Protein AF-V4QAX4-F1 (afdb_monomer)

Secondary structure (DSSP, 8-state):
--TT-HHHHHHHHHHHHHHTT-HHHHHHHHHHHHHHHHHHHHHHHHHHHTTTSGGGS-S----

Sequence (63 aa):
MGAFSIWHLLLIGVAVLLLFGGRNQISNLMGDAAKGIKAFKDGLKDGDDDDTKKKKADEEPKA

Solvent-accessible surface area (backbone atoms only — not comparable to full-atom values): 4016 Å² total; per-residue (Å²): 140,71,90,79,44,68,70,54,56,51,52,50,50,51,51,49,49,61,73,64,73,44,69,74,64,53,49,53,54,50,48,55,51,48,49,53,53,46,54,51,48,50,56,56,40,53,76,72,42,67,83,64,72,69,80,79,80,83,84,79,88,91,137

Structure (mmCIF, N/CA/C/O backbone):
data_AF-V4QAX4-F1
#
_entry.id   AF-V4QAX4-F1
#
loop_
_atom_site.group_PDB
_atom_site.id
_atom_site.type_symbol
_atom_site.label_atom_id
_atom_site.label_alt_id
_atom_site.label_comp_id
_atom_site.label_asym_id
_atom_site.label_entity_id
_atom_site.label_seq_id
_atom_site.pdbx_PDB_ins_code
_atom_site.Cartn_x
_atom_site.Cartn_y
_atom_site.Cartn_z
_atom_site.occupancy
_atom_site.B_iso_or_equiv
_atom_site.auth_seq_id
_atom_site.auth_comp_id
_atom_site.auth_asym_id
_atom_site.auth_atom_id
_atom_site.pdbx_PDB_model_num
ATOM 1 N N . MET A 1 1 ? 8.975 -24.396 -15.027 1.00 55.88 1 MET A N 1
ATOM 2 C CA . MET A 1 1 ? 7.626 -23.823 -14.817 1.00 55.88 1 MET A CA 1
ATOM 3 C C . MET A 1 1 ? 7.599 -23.044 -13.496 1.00 55.88 1 MET A C 1
ATOM 5 O O . MET A 1 1 ? 6.978 -23.475 -12.540 1.00 55.88 1 MET A O 1
ATOM 9 N N . GLY A 1 2 ? 8.346 -21.938 -13.403 1.00 60.22 2 GLY A N 1
ATOM 10 C CA . GLY A 1 2 ? 8.514 -21.139 -12.174 1.00 60.22 2 GLY A CA 1
ATOM 11 C C . GLY A 1 2 ? 7.880 -19.759 -12.318 1.00 60.22 2 GLY A C 1
ATOM 12 O O . GLY A 1 2 ? 8.550 -18.748 -12.129 1.00 60.22 2 GLY A O 1
ATOM 13 N N . ALA A 1 3 ? 6.614 -19.724 -12.737 1.00 57.50 3 ALA A N 1
ATOM 14 C CA . ALA A 1 3 ? 5.910 -18.512 -13.166 1.00 57.50 3 ALA A CA 1
ATOM 15 C C . ALA A 1 3 ? 5.668 -17.474 -12.047 1.00 57.50 3 ALA A C 1
ATOM 17 O O . ALA A 1 3 ? 5.204 -16.376 -12.327 1.00 57.50 3 ALA A O 1
ATOM 18 N N . PHE A 1 4 ? 6.028 -17.785 -10.799 1.00 63.62 4 PHE A N 1
ATOM 19 C CA . PHE A 1 4 ? 5.839 -16.907 -9.641 1.00 63.62 4 PHE A CA 1
ATOM 20 C C . PHE A 1 4 ? 7.149 -16.586 -8.913 1.00 63.62 4 PHE A C 1
ATOM 22 O O . PHE A 1 4 ? 7.162 -16.363 -7.705 1.00 63.62 4 PHE A O 1
ATOM 29 N N . SER A 1 5 ? 8.278 -16.578 -9.629 1.00 82.75 5 SER A N 1
ATOM 30 C CA . SER A 1 5 ? 9.525 -16.081 -9.050 1.00 82.75 5 SER A CA 1
ATOM 31 C C . SER A 1 5 ? 9.374 -14.596 -8.710 1.00 82.75 5 SER A C 1
ATOM 33 O O . SER A 1 5 ? 8.848 -13.823 -9.512 1.00 82.75 5 SER A O 1
ATOM 35 N N . ILE A 1 6 ? 9.852 -14.190 -7.533 1.00 83.62 6 ILE A N 1
ATOM 36 C CA . ILE A 1 6 ? 9.800 -12.810 -7.009 1.00 83.62 6 ILE A CA 1
ATOM 37 C C . ILE A 1 6 ? 10.305 -11.784 -8.034 1.00 83.62 6 ILE A C 1
ATOM 39 O O . ILE A 1 6 ? 9.793 -10.671 -8.109 1.00 83.62 6 ILE A O 1
ATOM 43 N N . TRP A 1 7 ? 11.241 -12.192 -8.890 1.00 88.94 7 TRP A N 1
ATOM 44 C CA . TRP A 1 7 ? 11.745 -11.397 -10.006 1.00 88.94 7 TRP A CA 1
ATOM 45 C C . TRP A 1 7 ? 10.667 -10.973 -11.014 1.00 88.94 7 TRP A C 1
ATOM 47 O O . TRP A 1 7 ? 10.699 -9.852 -11.513 1.00 88.94 7 TRP A O 1
ATOM 57 N N . HIS A 1 8 ? 9.688 -11.837 -11.290 1.00 85.50 8 HIS A N 1
ATOM 58 C CA . HIS A 1 8 ? 8.591 -11.546 -12.211 1.00 85.50 8 HIS A CA 1
ATOM 59 C C . HIS A 1 8 ? 7.585 -10.571 -11.590 1.00 85.50 8 HIS A C 1
ATOM 61 O O . HIS A 1 8 ? 7.179 -9.610 -12.236 1.00 85.50 8 HIS A O 1
ATOM 67 N N . LEU A 1 9 ? 7.243 -10.768 -10.311 1.00 87.75 9 LEU A N 1
ATOM 68 C CA . LEU A 1 9 ? 6.373 -9.848 -9.569 1.00 87.75 9 LEU A CA 1
ATOM 69 C C . LEU A 1 9 ? 6.998 -8.456 -9.440 1.00 87.75 9 LEU A C 1
ATOM 71 O O . LEU A 1 9 ? 6.293 -7.459 -9.555 1.00 87.75 9 LEU A O 1
ATOM 75 N N . LEU A 1 10 ? 8.318 -8.380 -9.251 1.00 88.81 10 LEU A N 1
ATOM 76 C CA . LEU A 1 10 ? 9.047 -7.117 -9.174 1.00 88.81 10 LEU A CA 1
ATOM 77 C C . LEU A 1 10 ? 9.049 -6.382 -10.526 1.00 88.81 10 LEU A C 1
ATOM 79 O O . LEU A 1 10 ? 8.764 -5.187 -10.568 1.00 88.81 10 LEU A O 1
ATOM 83 N N . LEU A 1 11 ? 9.271 -7.103 -11.631 1.00 90.31 11 LEU A N 1
ATOM 84 C CA . LEU A 1 11 ? 9.154 -6.570 -12.997 1.00 90.31 11 LEU A CA 1
ATOM 85 C C . LEU A 1 11 ? 7.741 -6.057 -13.307 1.00 90.31 11 LEU A C 1
ATOM 87 O O . LEU A 1 11 ? 7.588 -4.946 -13.814 1.00 90.31 11 LEU A O 1
ATOM 91 N N . ILE A 1 12 ? 6.710 -6.832 -12.961 1.00 89.94 12 ILE A N 1
ATOM 92 C CA . ILE A 1 12 ? 5.307 -6.432 -13.141 1.00 89.94 12 ILE A CA 1
ATOM 93 C C . ILE A 1 12 ? 4.979 -5.222 -12.262 1.00 89.94 12 ILE A C 1
ATOM 95 O O . ILE A 1 12 ? 4.351 -4.280 -12.734 1.00 89.94 12 ILE A O 1
ATOM 99 N N . GLY A 1 13 ? 5.442 -5.201 -11.010 1.00 89.19 13 GLY A N 1
ATOM 100 C CA . GLY A 1 13 ? 5.249 -4.076 -10.096 1.00 89.19 13 GLY A CA 1
ATOM 101 C C . GLY A 1 13 ? 5.831 -2.771 -10.641 1.00 89.19 13 GLY A C 1
ATOM 102 O O . GLY A 1 13 ? 5.168 -1.737 -10.583 1.00 89.19 13 GLY A O 1
ATOM 103 N N . VAL A 1 14 ? 7.028 -2.821 -11.235 1.00 89.62 14 VAL A N 1
ATOM 104 C CA . VAL A 1 14 ? 7.660 -1.660 -11.885 1.00 89.62 14 VAL A CA 1
ATOM 105 C C . VAL A 1 14 ? 6.885 -1.230 -13.133 1.00 89.62 14 VAL A C 1
ATOM 107 O O . VAL A 1 14 ? 6.629 -0.038 -13.303 1.00 89.62 14 VAL A O 1
ATOM 110 N N . ALA A 1 15 ? 6.456 -2.174 -13.976 1.00 90.56 15 ALA A N 1
ATOM 111 C CA . ALA A 1 15 ? 5.666 -1.871 -15.170 1.00 90.56 15 ALA A CA 1
ATOM 112 C C . ALA A 1 15 ? 4.322 -1.210 -14.820 1.00 90.56 15 ALA A C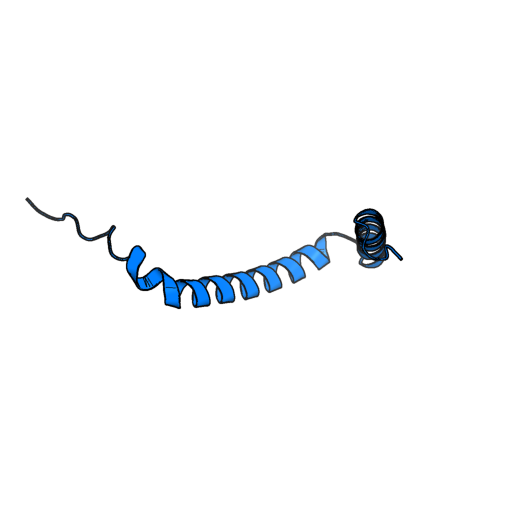 1
ATOM 114 O O . ALA A 1 15 ? 3.957 -0.195 -15.409 1.00 90.56 15 ALA A O 1
ATOM 115 N N . VAL A 1 16 ? 3.616 -1.737 -13.816 1.00 88.69 16 VAL A N 1
ATOM 116 C CA . VAL A 1 16 ? 2.360 -1.162 -13.315 1.00 88.69 16 VAL A CA 1
ATOM 117 C C . VAL A 1 16 ? 2.599 0.226 -12.722 1.00 88.69 16 VAL A C 1
ATOM 119 O O . VAL A 1 16 ? 1.844 1.145 -13.019 1.00 88.69 16 VAL A O 1
ATOM 122 N N . LEU A 1 17 ? 3.667 0.424 -11.943 1.00 85.94 17 LEU A N 1
ATOM 123 C CA . LEU A 1 17 ? 4.007 1.733 -11.375 1.00 85.94 17 LEU A CA 1
ATOM 124 C C . LEU A 1 17 ? 4.261 2.798 -12.460 1.00 85.94 17 LEU A C 1
ATOM 126 O O . LEU A 1 17 ? 3.850 3.946 -12.289 1.00 85.94 17 LEU A O 1
ATOM 130 N N . LEU A 1 18 ? 4.910 2.412 -13.566 1.00 87.94 18 LEU A N 1
ATOM 131 C CA . LEU A 1 18 ? 5.154 3.267 -14.734 1.00 87.94 18 LEU A CA 1
ATOM 132 C C . LEU A 1 18 ? 3.868 3.564 -15.522 1.00 87.94 18 LEU A C 1
ATOM 134 O O . LEU A 1 18 ? 3.626 4.723 -15.852 1.00 87.94 18 LEU A O 1
ATOM 138 N N . LEU A 1 19 ? 3.027 2.556 -15.794 1.00 87.38 19 LEU A N 1
ATOM 139 C CA . LEU A 1 19 ? 1.766 2.743 -16.531 1.00 87.38 19 LEU A CA 1
ATOM 140 C C . LEU A 1 19 ? 0.746 3.580 -15.757 1.00 87.38 19 LEU A C 1
ATOM 142 O O . LEU A 1 19 ? 0.055 4.409 -16.342 1.00 87.38 19 LEU A O 1
ATOM 146 N N . PHE A 1 20 ? 0.651 3.377 -14.445 1.00 83.56 20 PHE A N 1
ATOM 147 C CA . PHE A 1 20 ? -0.281 4.112 -13.590 1.00 83.56 20 PHE A CA 1
ATOM 148 C C . PHE A 1 20 ? 0.240 5.505 -13.196 1.00 83.56 20 PHE A C 1
ATOM 150 O O . PHE A 1 20 ? -0.358 6.174 -12.357 1.00 83.56 20 PHE A O 1
ATOM 157 N N . GLY A 1 21 ? 1.327 5.975 -13.820 1.00 71.56 21 GLY A N 1
ATOM 158 C CA . GLY A 1 21 ? 1.651 7.401 -13.904 1.00 71.56 21 GLY A CA 1
ATOM 159 C C . GLY A 1 21 ? 2.059 8.087 -12.596 1.00 71.56 21 GLY A C 1
ATOM 160 O O . GLY A 1 21 ? 2.155 9.311 -12.565 1.00 71.56 21 GLY A O 1
ATOM 161 N N . GLY A 1 22 ? 2.335 7.337 -11.524 1.00 70.62 22 GLY A N 1
ATOM 162 C CA . GLY A 1 22 ? 2.929 7.867 -10.295 1.00 70.62 22 GLY A CA 1
ATOM 163 C C . GLY A 1 22 ? 2.202 7.513 -8.994 1.00 70.62 22 GLY A C 1
ATOM 164 O O . GLY A 1 22 ? 1.025 7.161 -8.941 1.00 70.62 22 GLY A O 1
ATOM 165 N N . ARG A 1 23 ? 2.942 7.646 -7.886 1.00 70.31 23 ARG A N 1
ATOM 166 C CA . ARG A 1 23 ? 2.549 7.218 -6.531 1.00 70.31 23 ARG A CA 1
ATOM 167 C C . ARG A 1 23 ? 1.301 7.917 -5.978 1.00 70.31 23 ARG A C 1
ATOM 169 O O . ARG A 1 23 ? 0.669 7.391 -5.068 1.00 70.31 23 ARG A O 1
ATOM 176 N N . ASN A 1 24 ? 0.938 9.081 -6.511 1.00 68.56 24 ASN A N 1
ATOM 177 C CA . ASN A 1 24 ? -0.075 9.954 -5.918 1.00 68.56 24 ASN A CA 1
ATOM 178 C C . ASN A 1 24 ? -1.501 9.386 -6.021 1.00 68.56 24 ASN A C 1
ATOM 180 O O . ASN A 1 24 ? -2.269 9.481 -5.067 1.00 68.56 24 ASN A O 1
ATOM 184 N N . GLN A 1 25 ? -1.845 8.750 -7.145 1.00 71.62 25 GLN A N 1
ATOM 185 C CA . GLN A 1 25 ? -3.181 8.180 -7.345 1.00 71.62 25 GLN A CA 1
ATOM 186 C C . GLN A 1 25 ? -3.319 6.799 -6.686 1.00 71.62 25 GLN A C 1
ATOM 188 O O . GLN A 1 25 ? -4.333 6.502 -6.055 1.00 71.62 25 GLN A O 1
ATOM 193 N N . ILE A 1 26 ? -2.260 5.985 -6.757 1.00 80.94 26 ILE A N 1
ATOM 194 C CA . ILE A 1 26 ? -2.213 4.657 -6.136 1.00 80.94 26 ILE A CA 1
ATOM 195 C C . ILE A 1 26 ? -2.237 4.780 -4.607 1.00 80.94 26 ILE A C 1
ATOM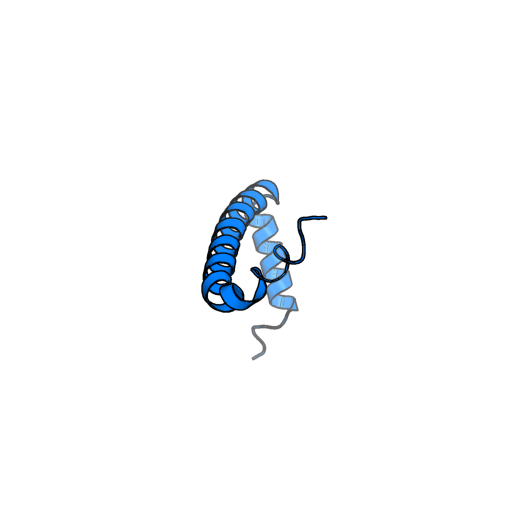 197 O O . ILE A 1 26 ? -2.964 4.037 -3.963 1.00 80.94 26 ILE A O 1
ATOM 201 N N . SER A 1 27 ? -1.518 5.740 -4.009 1.00 80.31 27 SER A N 1
ATOM 202 C CA . SER A 1 27 ? -1.530 5.944 -2.551 1.00 80.31 27 SER A CA 1
ATOM 203 C C . SER A 1 27 ? -2.906 6.329 -2.003 1.00 80.31 27 SER A C 1
ATOM 205 O O . SER A 1 27 ? -3.255 5.869 -0.919 1.00 80.31 27 SER A O 1
ATOM 207 N N . ASN A 1 28 ? -3.699 7.129 -2.728 1.00 82.44 28 ASN A N 1
ATOM 208 C CA . ASN A 1 28 ? -5.049 7.490 -2.278 1.00 82.44 28 ASN A CA 1
ATOM 209 C C . ASN A 1 28 ? -6.019 6.302 -2.359 1.00 82.44 28 ASN A C 1
ATOM 211 O O . ASN A 1 28 ? -6.718 6.038 -1.383 1.00 82.44 28 ASN A O 1
ATOM 215 N N . LEU A 1 29 ? -6.013 5.533 -3.458 1.00 84.50 29 LEU A N 1
ATOM 216 C CA . LEU A 1 29 ? -6.831 4.312 -3.560 1.00 84.50 29 LEU A CA 1
ATOM 217 C C . LEU A 1 29 ? -6.392 3.232 -2.563 1.00 84.50 29 LEU A C 1
ATOM 219 O O . LEU A 1 29 ? -7.224 2.606 -1.912 1.00 84.50 29 LEU A O 1
ATOM 223 N N . MET A 1 30 ? -5.082 3.025 -2.420 1.00 85.50 30 MET A N 1
ATOM 224 C CA . MET A 1 30 ? -4.510 2.079 -1.462 1.00 85.50 30 MET A CA 1
ATOM 225 C C . MET A 1 30 ? -4.824 2.497 -0.023 1.00 85.50 30 MET A C 1
ATOM 227 O O . MET A 1 30 ? -5.070 1.637 0.813 1.00 85.50 30 MET A O 1
ATOM 231 N N . GLY A 1 31 ? -4.839 3.800 0.276 1.00 87.69 31 GLY A N 1
ATOM 232 C CA . GLY A 1 31 ? -5.195 4.335 1.590 1.00 87.69 31 GLY A CA 1
ATOM 233 C C . GLY A 1 31 ? -6.656 4.081 1.961 1.00 87.69 31 GLY A C 1
ATOM 234 O O . GLY A 1 31 ? -6.932 3.675 3.090 1.00 87.69 31 GLY A O 1
ATOM 235 N N . ASP A 1 32 ? -7.581 4.263 1.017 1.00 90.81 32 ASP A N 1
ATOM 236 C CA . ASP A 1 32 ? -9.006 3.984 1.232 1.00 90.81 32 ASP A CA 1
ATOM 237 C C . ASP A 1 32 ? -9.274 2.475 1.365 1.00 90.81 32 ASP A C 1
ATOM 239 O O . ASP A 1 32 ? -9.916 2.025 2.317 1.00 90.81 32 ASP A O 1
ATOM 243 N N . ALA A 1 33 ? -8.647 1.665 0.504 1.00 90.56 33 ALA A N 1
ATOM 244 C CA . ALA A 1 33 ? -8.685 0.208 0.609 1.00 90.56 33 ALA A CA 1
ATOM 245 C C . ALA A 1 33 ? -8.065 -0.299 1.926 1.00 90.56 33 ALA A C 1
ATOM 247 O O . ALA A 1 33 ? -8.615 -1.191 2.571 1.00 90.56 33 ALA A O 1
ATOM 248 N N . ALA A 1 34 ? -6.954 0.294 2.378 1.00 88.88 34 ALA A N 1
ATOM 249 C CA . ALA A 1 34 ? -6.311 -0.060 3.641 1.00 88.88 34 ALA A CA 1
ATOM 250 C C . ALA A 1 34 ? -7.189 0.279 4.850 1.00 88.88 34 ALA A C 1
ATOM 252 O O . ALA A 1 34 ? -7.220 -0.498 5.803 1.00 88.88 34 ALA A O 1
ATOM 253 N N . LYS A 1 35 ? -7.927 1.398 4.821 1.00 89.88 35 LYS A N 1
ATOM 254 C CA . LYS A 1 35 ? -8.917 1.725 5.860 1.00 89.88 35 LYS A CA 1
ATOM 255 C C . LYS A 1 35 ? -10.054 0.702 5.890 1.00 89.88 35 LYS A C 1
ATOM 257 O O . LYS A 1 35 ? -10.390 0.241 6.977 1.00 89.88 35 LYS A O 1
ATOM 262 N N . GLY A 1 36 ? -10.581 0.297 4.732 1.00 90.69 36 GLY A N 1
ATOM 263 C CA . GLY A 1 36 ? -11.617 -0.740 4.636 1.00 90.69 36 GLY A CA 1
ATOM 264 C C . GLY A 1 36 ? -11.152 -2.100 5.168 1.00 90.69 36 GLY A C 1
ATOM 265 O O . GLY A 1 36 ? -11.823 -2.704 6.002 1.00 90.69 36 GLY A O 1
ATOM 266 N N . ILE A 1 37 ? -9.955 -2.544 4.769 1.00 90.56 37 ILE A N 1
ATOM 267 C CA . ILE A 1 37 ? -9.359 -3.803 5.252 1.00 90.56 37 ILE A CA 1
ATOM 268 C C . ILE A 1 37 ? -9.029 -3.719 6.750 1.00 90.56 37 ILE A C 1
ATOM 270 O O . ILE A 1 37 ? -9.218 -4.696 7.474 1.00 90.56 37 ILE A O 1
ATOM 274 N N . LYS A 1 38 ? -8.557 -2.564 7.242 1.00 87.25 38 LYS A N 1
ATOM 275 C CA . LYS A 1 38 ? -8.267 -2.359 8.667 1.00 87.25 38 LYS A CA 1
ATOM 276 C C . LYS A 1 38 ? -9.538 -2.398 9.507 1.00 87.25 38 LYS A C 1
ATOM 278 O O . LYS A 1 38 ? -9.552 -3.125 10.485 1.00 87.25 38 LYS A O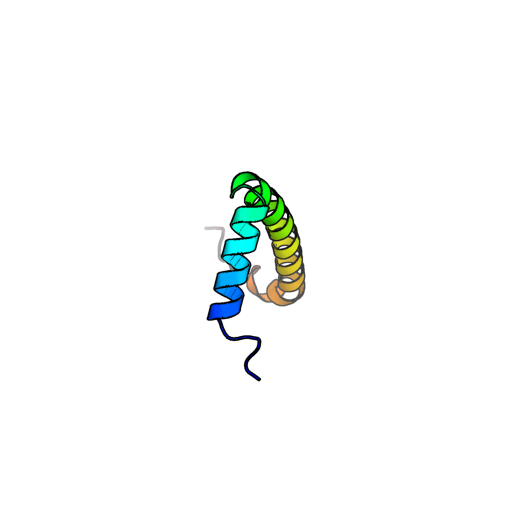 1
ATOM 283 N N . ALA A 1 39 ? -10.600 -1.703 9.102 1.00 88.50 39 ALA A N 1
ATOM 284 C CA . ALA A 1 39 ? -11.891 -1.746 9.789 1.00 88.50 39 ALA A CA 1
ATOM 285 C C . ALA A 1 39 ? -12.498 -3.159 9.785 1.00 88.50 39 ALA A C 1
ATOM 287 O O . ALA A 1 39 ? -13.043 -3.595 10.793 1.00 88.50 39 ALA A O 1
ATOM 288 N N . PHE A 1 40 ? -12.341 -3.903 8.686 1.00 88.06 40 PHE A N 1
ATOM 289 C CA . PHE A 1 40 ? -12.771 -5.299 8.606 1.00 88.06 40 PHE A CA 1
ATOM 290 C C . PHE A 1 40 ? -11.970 -6.210 9.546 1.00 88.06 40 PHE A C 1
ATOM 292 O O . PHE A 1 40 ? -12.537 -7.058 10.227 1.00 88.06 40 PHE A O 1
ATOM 299 N N . LYS A 1 41 ? -10.650 -6.014 9.630 1.00 85.69 41 LYS A N 1
ATOM 300 C CA . LYS A 1 41 ? -9.775 -6.771 10.533 1.00 85.69 41 LYS A CA 1
ATOM 301 C C . LYS A 1 41 ? -9.982 -6.407 12.003 1.00 85.69 41 LYS A C 1
ATOM 303 O O . LYS A 1 41 ? -9.958 -7.307 12.832 1.00 85.69 41 LYS A O 1
ATOM 308 N N . ASP A 1 42 ? -10.155 -5.126 12.323 1.00 86.31 42 ASP A N 1
ATOM 309 C CA . ASP A 1 42 ? -10.510 -4.666 13.668 1.00 86.31 42 ASP A CA 1
ATOM 310 C C . ASP A 1 42 ? -11.879 -5.228 14.070 1.00 86.31 42 ASP A C 1
ATOM 312 O O . ASP A 1 42 ? -11.980 -5.787 15.148 1.00 86.31 42 ASP A O 1
ATOM 316 N N . GLY A 1 43 ? -12.885 -5.217 13.186 1.00 84.00 43 GLY A N 1
ATOM 317 C CA . GLY A 1 43 ? -14.194 -5.828 13.455 1.00 84.00 43 GLY A CA 1
ATOM 318 C C . GLY A 1 43 ? -14.158 -7.354 13.618 1.00 84.00 43 GLY A C 1
ATOM 319 O O . GLY A 1 43 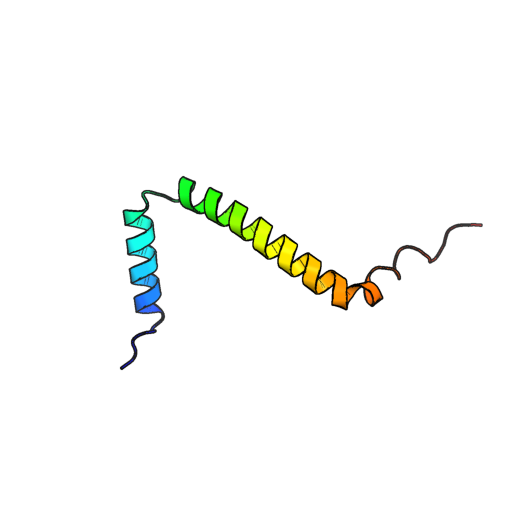? -14.886 -7.895 14.443 1.00 84.00 43 GLY A O 1
ATOM 320 N N . LEU A 1 44 ? -13.287 -8.060 12.883 1.00 84.25 44 LEU A N 1
ATOM 321 C CA . LEU A 1 44 ? -13.055 -9.496 13.097 1.00 84.25 44 LEU A CA 1
ATOM 322 C C . LEU A 1 44 ? -12.299 -9.779 14.400 1.00 84.25 44 LEU A C 1
ATOM 324 O O . LEU A 1 44 ? -12.573 -10.782 15.048 1.00 84.25 44 LEU A O 1
ATOM 328 N N . LYS A 1 45 ? -11.336 -8.922 14.764 1.00 79.75 45 LYS A N 1
ATOM 329 C CA . LYS A 1 45 ? -10.604 -9.032 16.029 1.00 79.75 45 LYS A CA 1
ATOM 330 C C . LYS A 1 45 ? -11.497 -8.696 17.212 1.00 79.75 45 LYS A C 1
ATOM 332 O O . LYS A 1 45 ? -11.405 -9.395 18.196 1.00 79.75 45 LYS A O 1
ATOM 337 N N . ASP A 1 46 ? -12.376 -7.707 17.133 1.00 68.00 46 ASP A N 1
ATOM 338 C CA . ASP A 1 46 ? -13.295 -7.357 18.226 1.00 68.00 46 ASP A CA 1
ATOM 339 C C . ASP A 1 46 ? -14.217 -8.536 18.602 1.00 68.00 46 ASP A C 1
ATOM 341 O O . ASP A 1 46 ? -14.536 -8.724 19.768 1.00 68.00 46 ASP A O 1
ATOM 345 N N . GLY A 1 47 ? -14.543 -9.410 17.638 1.0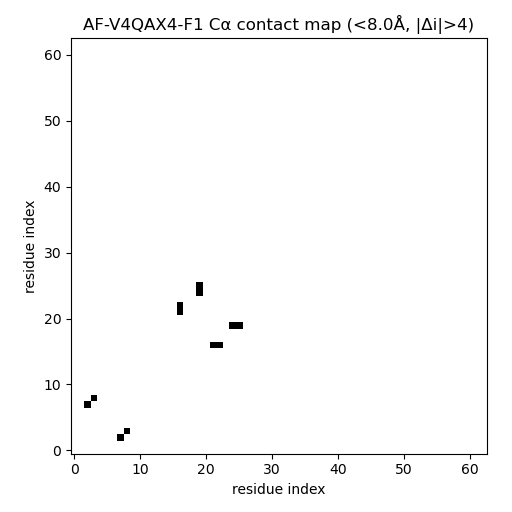0 61.91 47 GLY A N 1
ATOM 346 C CA . GLY A 1 47 ? -15.250 -10.673 17.891 1.00 61.91 47 GLY A CA 1
ATOM 347 C C . GLY A 1 47 ? -14.431 -11.774 18.590 1.00 61.91 47 GLY A C 1
ATOM 348 O O . GLY A 1 47 ? -15.020 -12.759 19.023 1.00 61.91 47 GLY A O 1
ATOM 349 N N . ASP A 1 48 ? -13.107 -11.622 18.698 1.00 59.81 48 ASP A N 1
ATOM 350 C CA . ASP A 1 48 ? -12.156 -12.575 19.311 1.00 59.81 48 ASP A CA 1
ATOM 351 C C . ASP A 1 48 ? -11.402 -11.965 20.527 1.00 59.81 48 ASP A C 1
ATOM 353 O O . ASP A 1 48 ? -10.896 -12.683 21.382 1.00 59.81 48 ASP A O 1
ATOM 357 N N . ASP A 1 49 ? -11.344 -10.629 20.634 1.00 56.22 49 ASP A N 1
ATOM 358 C CA . ASP A 1 49 ? -10.505 -9.834 21.557 1.00 56.22 49 ASP A CA 1
ATOM 359 C C . ASP A 1 49 ? -11.345 -9.080 22.630 1.00 56.22 49 ASP A C 1
ATOM 361 O O . ASP A 1 49 ? -10.766 -8.399 23.486 1.00 56.22 49 ASP A O 1
ATOM 365 N N . ASP A 1 50 ? -12.687 -9.217 22.648 1.00 53.84 50 ASP A N 1
ATOM 366 C CA . ASP A 1 50 ? -13.569 -8.669 23.713 1.00 53.84 50 ASP A CA 1
ATOM 367 C C . ASP A 1 50 ? -13.200 -9.214 25.115 1.00 53.84 50 ASP A C 1
ATOM 369 O O . ASP A 1 50 ? -13.421 -8.561 26.135 1.00 53.84 50 ASP A O 1
ATOM 373 N N . ASP A 1 51 ? -12.492 -10.348 25.180 1.00 53.34 51 ASP A N 1
ATOM 374 C CA . ASP A 1 51 ? -11.967 -10.920 26.426 1.00 53.34 51 ASP A CA 1
ATOM 375 C C . ASP A 1 51 ? -10.695 -10.225 26.967 1.00 53.34 51 ASP A C 1
ATOM 377 O O . ASP A 1 51 ? -10.378 -10.342 28.156 1.00 53.34 51 ASP A O 1
ATOM 381 N N . THR A 1 52 ? -9.943 -9.471 26.149 1.00 53.41 52 THR A N 1
ATOM 382 C CA . THR A 1 52 ? -8.599 -8.988 26.549 1.00 53.41 52 THR A CA 1
ATOM 383 C C . THR A 1 52 ? -8.524 -7.486 26.838 1.00 53.41 52 THR A C 1
ATOM 385 O O . THR A 1 52 ? -7.674 -7.055 27.625 1.00 53.41 52 THR A O 1
ATOM 388 N N . LYS A 1 53 ? -9.422 -6.651 26.296 1.00 52.59 53 LYS A N 1
ATOM 389 C CA . LYS A 1 53 ? -9.298 -5.183 26.445 1.00 52.59 53 LYS A CA 1
ATOM 390 C C . LYS A 1 53 ? -10.044 -4.567 27.632 1.00 52.59 53 LYS A C 1
ATOM 392 O O . LYS A 1 53 ? -9.775 -3.414 27.971 1.00 52.59 53 LYS A O 1
ATOM 397 N N . LYS A 1 54 ? -10.907 -5.321 28.325 1.00 49.88 54 LYS A N 1
ATOM 398 C CA . LYS A 1 54 ? -11.641 -4.830 29.510 1.00 49.88 54 LYS A CA 1
ATOM 399 C C . LYS A 1 54 ? -10.857 -4.923 30.831 1.00 49.88 54 LYS 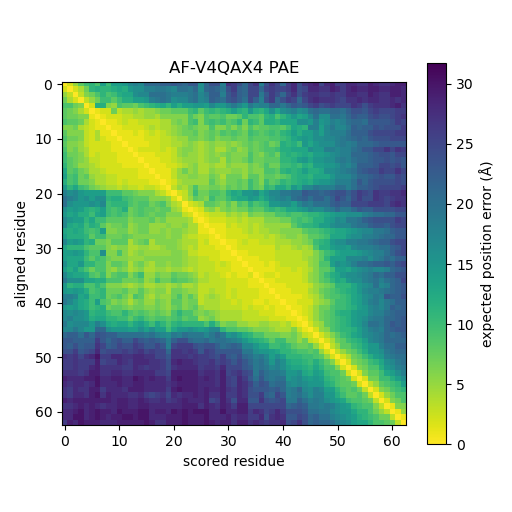A C 1
ATOM 401 O O . LYS A 1 54 ? -11.238 -4.286 31.805 1.00 49.88 54 LYS A O 1
ATOM 406 N N . LYS A 1 55 ? -9.714 -5.624 30.873 1.00 48.81 55 LYS A N 1
ATOM 407 C CA . LYS A 1 55 ? -8.898 -5.825 32.096 1.00 48.81 55 LYS A CA 1
ATOM 408 C C . LYS A 1 55 ? -7.817 -4.765 32.368 1.00 48.81 55 LYS A C 1
ATOM 410 O O . LYS A 1 55 ? -6.874 -5.038 33.102 1.00 48.81 55 LYS A O 1
ATOM 415 N N . LYS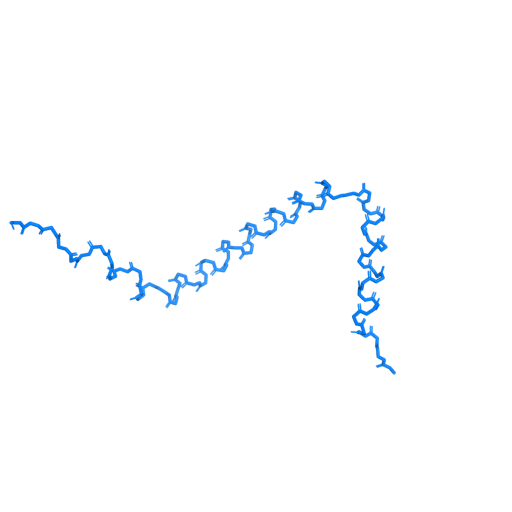 A 1 56 ? -7.898 -3.564 31.784 1.00 51.03 56 LYS A N 1
ATOM 416 C CA . LYS A 1 56 ? -6.909 -2.497 32.062 1.00 51.03 56 LYS A CA 1
ATOM 417 C C . LYS A 1 56 ? -7.491 -1.139 32.448 1.00 51.03 56 LYS A C 1
ATOM 419 O O . LYS A 1 56 ? -6.775 -0.144 32.389 1.00 51.03 56 LYS A O 1
ATOM 424 N N . ALA A 1 57 ? -8.763 -1.101 32.839 1.00 54.00 57 ALA A N 1
ATOM 425 C CA . ALA A 1 57 ? -9.411 0.121 33.319 1.00 54.00 57 ALA A CA 1
ATOM 426 C C . ALA A 1 57 ? -10.105 -0.026 34.688 1.00 54.00 57 ALA A C 1
ATOM 428 O O . ALA A 1 57 ? -10.687 0.948 35.147 1.00 54.00 57 ALA A O 1
ATOM 429 N N . ASP A 1 58 ? -10.021 -1.191 35.345 1.00 54.34 58 ASP A N 1
ATOM 430 C CA . ASP A 1 58 ? -10.677 -1.448 36.639 1.00 54.34 58 ASP A CA 1
ATOM 431 C C . ASP A 1 58 ? -9.715 -2.136 37.635 1.00 54.34 58 ASP A C 1
ATOM 433 O O . ASP A 1 58 ? -9.902 -3.274 38.040 1.00 54.34 58 ASP A O 1
ATOM 437 N N . GLU A 1 59 ? -8.611 -1.454 37.943 1.00 57.97 59 GLU A N 1
ATOM 438 C CA . GLU A 1 59 ? -7.771 -1.608 39.147 1.00 57.97 59 GLU A CA 1
ATOM 439 C C . GLU A 1 59 ? -6.9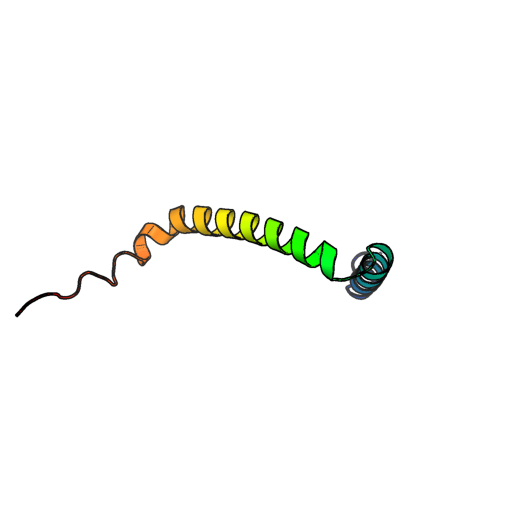81 -0.284 39.225 1.00 57.97 59 GLU A C 1
ATOM 441 O O . GLU A 1 59 ? -6.097 -0.050 38.409 1.00 57.97 59 GLU A O 1
ATOM 446 N N . GLU A 1 60 ? -7.290 0.746 40.008 1.00 52.34 60 GLU A N 1
ATOM 447 C CA . GLU A 1 60 ? -8.263 1.026 41.059 1.00 52.34 60 GLU A CA 1
ATOM 448 C C . GLU A 1 60 ? -8.566 2.538 40.984 1.00 52.34 60 GLU A C 1
ATOM 450 O O . GLU A 1 60 ? -7.640 3.345 40.841 1.00 52.34 60 GLU A O 1
ATOM 455 N N . PRO A 1 61 ? -9.817 2.990 41.149 1.00 74.50 61 PRO A N 1
ATOM 456 C CA . PRO A 1 61 ? -10.085 4.245 41.814 1.00 74.50 61 PRO A CA 1
ATOM 457 C C . PRO A 1 61 ? -10.314 3.973 43.308 1.00 74.50 61 PRO A C 1
ATOM 459 O O . PRO A 1 61 ? -11.114 3.109 43.661 1.00 74.50 61 PRO A O 1
ATOM 462 N N . LYS A 1 62 ? -9.738 4.851 44.143 1.00 52.78 62 LYS A N 1
ATOM 463 C CA . LYS A 1 62 ? -10.271 5.340 45.434 1.00 52.78 62 LYS A CA 1
ATOM 464 C C . LYS A 1 62 ? -9.577 4.843 46.720 1.00 52.78 62 LYS A C 1
ATOM 466 O O . LYS A 1 62 ? -9.775 3.706 47.127 1.00 52.78 62 LYS A O 1
ATOM 4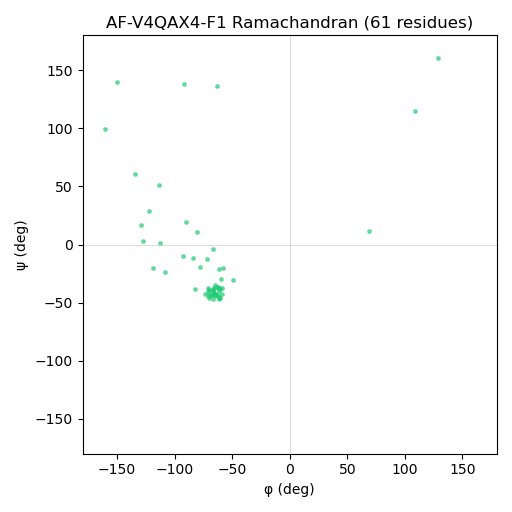71 N N . ALA A 1 63 ? -8.974 5.831 47.403 1.00 45.00 63 ALA A N 1
ATOM 472 C CA . ALA A 1 63 ? -8.742 6.027 48.851 1.00 45.00 63 ALA A CA 1
ATOM 473 C C . ALA A 1 63 ? -7.275 6.302 49.211 1.00 45.00 63 ALA A C 1
ATOM 475 O O . ALA A 1 63 ? -6.425 5.411 49.026 1.00 45.00 63 ALA A O 1
#

Mean predicted aligned error: 13.53 Å

Foldseek 3Di:
DCCPDVVNVVVVVVVCCVVVPHDPVVVVVVVVVVVVVVVVVVVVVCVVCVVPPVPPPPPDDDD

Radius of gyration: 21.47 Å; Cα contacts (8 Å, |Δi|>4): 6; chains: 1; bounding box: 27×34×65 Å

pLDDT: mean 74.87, std 15.01, range [45.0, 90.81]